Protein AF-A0A7H1DYL1-F1 (afdb_monomer)

Foldseek 3Di:
DVVVVVVVVVVVVVVVVPPDDDDDDPVPDDPVCVVVVVVVPPPPPDVPDQAEEEAEEEEEQAEEEEEDEQRYAYEYEYEEYNYEYHYEHAPYQHEHQYEYEYEYEHYEYEEEHAPRPVVHYHYHYYYYHYYYHYHHD

pLDDT: mean 83.56, std 12.27, range [50.38, 98.06]

Organism: NCBI:txid2754694

Mean predicted aligned error: 13.19 Å

Radius of gyration: 23.63 Å; Cα contacts (8 Å, |Δi|>4): 238; chains: 1; bounding box: 41×53×66 Å

Secondary structure (DSSP, 8-state):
-HHHHHHHHHHHHHHHHT-------GGG--TTTHHHHHHHHS----TT--EEEEEEEESSS-EEEEE--TTEEEEEEEESSS-EEEEEETT-SSPP--EEEEESSS-EEEEEE-GGGGGT-EEEEESSS-EEEEEE-

Solvent-accessible surface area (backbone atoms only — not comparable to full-atom values): 7729 Å² total; per-residue (Å²): 112,74,67,61,54,52,53,52,53,51,51,54,53,55,56,6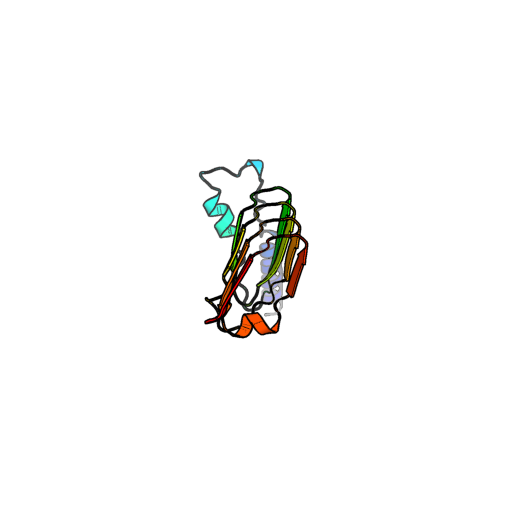0,73,66,60,76,79,86,79,84,58,72,91,77,60,44,90,91,45,42,67,63,51,52,63,70,67,50,70,77,84,60,93,79,67,74,42,81,47,79,48,80,49,80,48,62,61,44,77,47,78,46,81,52,54,49,51,36,44,36,40,38,38,42,38,34,34,49,24,40,38,41,40,37,32,60,89,29,93,50,49,34,47,41,36,43,35,40,35,40,34,50,26,39,40,40,37,37,22,19,65,46,29,76,78,54,54,44,79,46,80,47,66,51,73,67,44,79,46,80,47,67,92

Structure (mmCIF, N/CA/C/O backbone):
data_AF-A0A7H1DYL1-F1
#
_entry.id   AF-A0A7H1DYL1-F1
#
loop_
_atom_site.group_PDB
_atom_site.id
_atom_site.type_symbol
_atom_site.label_atom_id
_atom_site.label_alt_id
_atom_site.label_comp_id
_atom_site.label_asym_id
_atom_site.label_entity_id
_atom_site.label_seq_id
_atom_site.pdbx_PDB_ins_code
_atom_site.Cartn_x
_atom_site.Cartn_y
_atom_site.Cartn_z
_atom_site.occupancy
_atom_site.B_iso_or_equiv
_atom_site.auth_seq_id
_atom_site.auth_comp_id
_atom_site.auth_asym_id
_atom_site.auth_atom_id
_atom_site.pdbx_PDB_model_num
ATOM 1 N N . MET A 1 1 ? -23.680 34.774 49.160 1.00 61.50 1 MET A N 1
ATOM 2 C CA . MET A 1 1 ? -23.560 33.670 48.173 1.00 61.50 1 MET A CA 1
ATOM 3 C C . MET A 1 1 ? -23.196 34.156 46.769 1.00 61.50 1 MET A C 1
ATOM 5 O O . MET A 1 1 ? -22.167 33.729 46.274 1.00 61.50 1 MET A O 1
ATOM 9 N N . LYS A 1 2 ? -23.934 35.094 46.149 1.00 66.12 2 LYS A N 1
ATOM 10 C CA . LYS A 1 2 ? -23.673 35.558 44.763 1.00 66.12 2 LYS A CA 1
ATOM 11 C C . LYS A 1 2 ? -22.268 36.148 44.515 1.00 66.12 2 LYS A C 1
ATOM 13 O O . LYS A 1 2 ? -21.715 35.973 43.434 1.00 66.12 2 LYS A O 1
ATOM 18 N N . THR A 1 3 ? -21.679 36.820 45.505 1.00 72.12 3 THR A N 1
ATOM 19 C CA . THR A 1 3 ? -20.340 37.433 45.395 1.00 72.12 3 THR A CA 1
ATOM 20 C C . THR A 1 3 ? -19.219 36.393 45.346 1.00 72.12 3 THR A C 1
ATOM 22 O O . THR A 1 3 ? -18.299 36.524 44.550 1.00 72.12 3 THR A O 1
ATOM 25 N N . ILE A 1 4 ? -19.333 35.322 46.136 1.00 76.62 4 ILE A N 1
ATOM 26 C CA . ILE A 1 4 ? -18.345 34.232 46.186 1.00 76.62 4 ILE A CA 1
ATOM 27 C C . ILE A 1 4 ? -18.340 33.464 44.860 1.00 76.62 4 ILE A C 1
ATOM 29 O O . ILE A 1 4 ? -17.276 33.172 44.322 1.00 76.62 4 ILE A O 1
ATOM 33 N N . THR A 1 5 ? -19.520 33.220 44.280 1.00 76.62 5 THR A N 1
ATOM 34 C CA . THR A 1 5 ? -19.639 32.581 42.963 1.00 76.62 5 THR A CA 1
ATOM 35 C C . THR A 1 5 ? -18.960 33.411 41.873 1.00 76.62 5 THR A C 1
ATOM 37 O O . THR A 1 5 ? -18.198 32.862 41.090 1.00 76.62 5 THR A O 1
ATOM 40 N N . ARG A 1 6 ? -19.146 34.740 41.861 1.00 78.75 6 ARG A N 1
ATOM 41 C CA . ARG A 1 6 ? -18.489 35.628 40.883 1.00 78.75 6 ARG A CA 1
ATOM 42 C C . ARG A 1 6 ? -16.964 35.617 41.003 1.00 78.75 6 ARG A C 1
ATOM 44 O O . ARG A 1 6 ? -16.286 35.561 39.984 1.00 78.75 6 ARG A O 1
ATOM 51 N N . ILE A 1 7 ? -16.436 35.635 42.227 1.00 83.62 7 ILE A N 1
ATOM 52 C CA . ILE A 1 7 ? -14.987 35.569 42.475 1.00 83.62 7 ILE A CA 1
ATOM 53 C C . ILE A 1 7 ? -14.422 34.230 41.983 1.00 83.62 7 ILE A C 1
ATOM 55 O O . ILE A 1 7 ? -13.406 34.210 41.296 1.00 83.62 7 ILE A O 1
ATOM 59 N N . SER A 1 8 ? -15.115 33.123 42.266 1.00 80.56 8 SER A N 1
ATOM 60 C CA . SER A 1 8 ? -14.713 31.790 41.806 1.00 80.56 8 SER A CA 1
ATOM 61 C C . SER A 1 8 ? -14.721 31.673 40.277 1.00 80.56 8 SER A C 1
ATOM 63 O O . SER A 1 8 ? -13.774 31.136 39.708 1.00 80.56 8 SER A O 1
ATOM 65 N N . THR A 1 9 ? -15.726 32.232 39.595 1.00 83.06 9 THR A N 1
ATOM 66 C CA . THR A 1 9 ? -15.788 32.222 38.124 1.00 83.06 9 THR A CA 1
ATOM 67 C C . THR A 1 9 ? -14.671 33.049 37.489 1.00 83.06 9 THR A C 1
ATOM 69 O O . THR A 1 9 ? -14.061 32.603 36.521 1.00 83.06 9 THR A O 1
ATOM 72 N N . ILE A 1 10 ? -14.364 34.229 38.038 1.00 86.31 10 ILE A N 1
ATOM 73 C CA . ILE A 1 10 ? -13.266 35.073 37.542 1.00 86.31 10 ILE A CA 1
ATOM 74 C C . ILE A 1 10 ? -11.922 34.370 37.745 1.00 86.31 10 ILE A C 1
ATOM 76 O O . ILE A 1 10 ? -11.097 34.357 36.838 1.00 86.31 10 ILE A O 1
ATOM 80 N N . PHE A 1 11 ? -11.720 33.735 38.900 1.00 86.56 11 PHE A N 1
ATOM 81 C CA . PHE A 1 11 ? -10.507 32.969 39.169 1.00 86.56 11 PHE A CA 1
ATOM 82 C C . PHE A 1 11 ? -10.329 31.815 38.173 1.00 86.56 11 PHE A C 1
ATOM 84 O O . PHE A 1 11 ? -9.247 31.649 37.617 1.00 86.56 11 PHE A O 1
ATOM 91 N N . LEU A 1 12 ? -11.400 31.070 37.880 1.00 85.75 12 LEU A N 1
ATOM 92 C CA . LEU A 1 12 ? -11.366 29.981 36.902 1.00 85.75 12 LEU A CA 1
ATOM 93 C C . LEU A 1 12 ? -11.002 30.481 35.493 1.00 85.75 12 LEU A C 1
ATOM 95 O O . LEU A 1 12 ? -10.213 29.848 34.795 1.00 85.75 12 LEU A O 1
ATOM 99 N N . LEU A 1 13 ? -11.545 31.637 35.096 1.00 82.88 13 LEU A N 1
ATOM 100 C CA . LEU A 1 13 ? -11.244 32.272 33.813 1.00 82.88 13 LEU A CA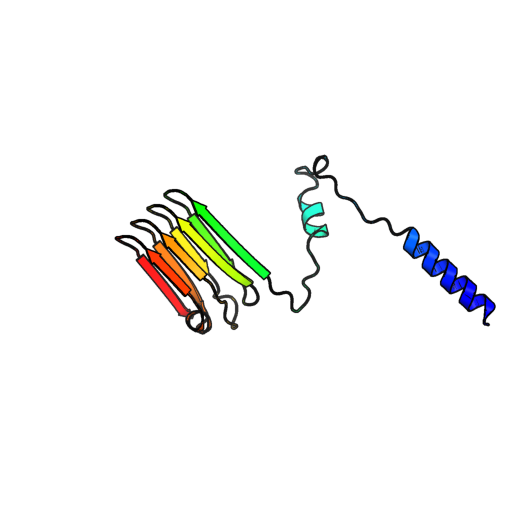 1
ATOM 101 C C . LEU A 1 13 ? -9.764 32.672 33.725 1.00 82.88 13 LEU A C 1
ATOM 103 O O . LEU A 1 13 ? -9.116 32.416 32.718 1.00 82.88 13 LEU A O 1
ATOM 107 N N . VAL A 1 14 ? -9.216 33.258 34.792 1.00 84.31 14 VAL A N 1
ATOM 108 C CA . VAL A 1 14 ? -7.809 33.680 34.851 1.00 84.31 14 VAL A CA 1
ATOM 109 C C . VAL A 1 14 ? -6.867 32.477 34.762 1.00 84.31 14 VAL A C 1
ATOM 111 O O . VAL A 1 14 ? -5.904 32.522 34.004 1.00 84.31 14 VAL A O 1
ATOM 114 N N . VAL A 1 15 ? -7.162 31.376 35.460 1.00 82.19 15 VAL A N 1
ATOM 115 C CA . VAL A 1 15 ? -6.359 30.142 35.373 1.00 82.19 15 VAL A CA 1
ATOM 116 C C . VAL A 1 15 ? -6.366 29.569 33.952 1.00 82.19 15 VAL A C 1
ATOM 118 O O . VAL A 1 15 ? -5.326 29.118 33.477 1.00 82.19 15 VAL A O 1
ATOM 121 N N . ALA A 1 16 ? -7.494 29.648 33.239 1.00 76.19 16 ALA A N 1
ATOM 122 C CA . ALA A 1 16 ? -7.577 29.210 31.846 1.00 76.19 16 ALA A CA 1
ATOM 123 C C . ALA A 1 16 ? -6.717 30.065 30.891 1.00 76.19 16 ALA A C 1
ATOM 125 O O . ALA A 1 16 ? -6.176 29.529 29.929 1.00 76.19 16 ALA A O 1
ATOM 126 N N . PHE A 1 17 ? -6.527 31.362 31.171 1.00 72.25 17 PHE A N 1
ATOM 127 C CA . PHE A 1 17 ? -5.638 32.235 30.387 1.00 72.25 17 PHE A CA 1
ATOM 128 C C . PHE A 1 17 ? -4.145 31.926 30.575 1.00 72.25 17 PHE A C 1
ATOM 130 O O . PHE A 1 17 ? -3.349 32.235 29.693 1.00 72.25 17 PHE A O 1
ATOM 137 N N . PHE A 1 18 ? -3.762 31.308 31.695 1.00 72.44 18 PHE A N 1
ATOM 138 C CA . PHE A 1 18 ? -2.380 30.894 31.967 1.00 72.44 18 PHE A CA 1
ATOM 139 C C . PHE A 1 18 ? -2.083 29.446 31.554 1.00 72.44 18 PHE A C 1
ATOM 141 O O . PHE A 1 18 ? -0.998 28.934 31.837 1.00 72.44 18 PHE A O 1
ATOM 148 N N . ALA A 1 19 ? -3.016 28.773 30.877 1.00 68.06 19 ALA A N 1
ATOM 149 C CA . ALA A 1 19 ? -2.752 27.475 30.277 1.00 68.06 19 ALA A CA 1
ATOM 150 C C . ALA A 1 19 ? -1.836 27.652 29.053 1.00 68.06 19 ALA A C 1
ATOM 152 O O . ALA A 1 19 ? -2.285 27.981 27.956 1.00 68.06 19 ALA A O 1
ATOM 153 N N . SER A 1 20 ? -0.533 27.450 29.240 1.00 59.88 20 SER A N 1
ATOM 154 C CA . SER A 1 20 ? 0.434 27.461 28.142 1.00 59.88 20 SER A CA 1
ATOM 155 C C . SER A 1 20 ? 0.224 26.246 27.237 1.00 59.88 20 SER A C 1
ATOM 157 O O . SER A 1 20 ? 0.418 25.107 27.665 1.00 59.88 20 SER A O 1
ATOM 159 N N . ALA A 1 21 ? -0.119 26.473 25.968 1.00 62.19 21 ALA A N 1
ATOM 160 C CA . ALA A 1 21 ? 0.030 25.453 24.937 1.00 62.19 21 ALA A CA 1
ATOM 161 C C . ALA A 1 21 ? 1.532 25.197 24.724 1.00 62.19 21 ALA A C 1
ATOM 163 O O . ALA A 1 21 ? 2.290 26.130 24.457 1.00 62.19 21 ALA A O 1
ATOM 164 N N . GLN A 1 22 ? 1.985 23.953 24.884 1.00 65.12 22 GLN A N 1
ATOM 165 C CA . GLN A 1 22 ? 3.386 23.606 24.643 1.00 65.12 22 GLN A CA 1
ATOM 166 C C . GLN A 1 22 ? 3.660 23.651 23.136 1.00 65.12 22 GLN A C 1
ATOM 168 O O . GLN A 1 22 ? 3.209 22.790 22.386 1.00 65.12 22 GLN A O 1
ATOM 173 N N . GLN A 1 23 ? 4.386 24.674 22.686 1.00 69.50 23 GLN A N 1
ATOM 174 C CA . GLN A 1 23 ? 4.835 24.782 21.303 1.00 69.50 23 GLN A CA 1
ATOM 175 C C . GLN A 1 23 ? 6.138 23.992 21.142 1.00 69.50 23 GLN A C 1
ATOM 177 O O . GLN A 1 23 ? 7.174 24.366 21.694 1.00 69.50 23 GLN A O 1
ATOM 182 N N . ILE A 1 24 ? 6.077 22.878 20.412 1.00 76.31 24 ILE A N 1
ATOM 183 C CA . ILE A 1 24 ? 7.253 22.060 20.105 1.00 76.31 24 ILE A CA 1
ATOM 184 C C . ILE A 1 24 ? 7.909 22.625 18.848 1.00 76.31 24 ILE A C 1
ATOM 186 O O . ILE A 1 24 ? 7.343 22.588 17.758 1.00 76.31 24 ILE A O 1
ATOM 190 N N . TYR A 1 25 ? 9.111 23.155 19.024 1.00 82.12 25 TYR A N 1
ATOM 191 C CA . TYR A 1 25 ? 9.946 23.667 17.947 1.00 82.12 25 TYR A CA 1
ATOM 192 C C . TYR A 1 25 ? 10.749 22.522 17.324 1.00 82.12 25 TYR A C 1
ATOM 194 O O . TYR A 1 25 ? 11.427 21.781 18.041 1.00 82.12 25 TYR A O 1
ATOM 202 N N . PHE A 1 26 ? 10.660 22.361 16.003 1.00 81.00 26 PHE A N 1
ATOM 203 C CA . PHE A 1 26 ? 11.258 21.227 15.290 1.00 81.00 26 PHE A CA 1
ATOM 204 C C . PHE A 1 26 ? 12.787 21.201 15.419 1.00 81.00 26 PHE A C 1
ATOM 206 O O . PHE A 1 26 ? 13.382 20.136 15.543 1.00 81.00 26 PHE A O 1
ATOM 213 N N . GLU A 1 27 ? 13.418 22.372 15.487 1.00 88.69 27 GLU A N 1
ATOM 214 C CA . GLU A 1 27 ? 14.856 22.542 15.706 1.00 88.69 27 GLU A CA 1
ATOM 215 C C . GLU A 1 27 ? 15.360 21.951 17.032 1.00 88.69 27 GLU A C 1
ATOM 217 O O . GLU A 1 27 ? 16.548 21.668 17.167 1.00 88.69 27 GLU A O 1
ATOM 222 N N . ASN A 1 28 ? 14.467 21.723 17.999 1.00 87.44 28 ASN A N 1
ATOM 223 C CA . ASN A 1 28 ? 14.803 21.136 19.294 1.00 87.44 28 ASN A CA 1
ATOM 224 C C . ASN A 1 28 ? 14.560 19.620 19.346 1.00 87.44 28 ASN A C 1
ATOM 226 O O . ASN A 1 28 ? 14.798 19.000 20.387 1.00 87.44 28 ASN A O 1
ATOM 230 N N . VAL A 1 29 ? 14.100 19.006 18.252 1.00 88.50 29 VAL A N 1
ATOM 231 C CA . VAL A 1 29 ? 13.887 17.558 18.154 1.00 88.50 29 VAL A CA 1
ATOM 232 C C . VAL A 1 29 ? 15.214 16.864 17.854 1.00 88.50 29 VAL A C 1
ATOM 234 O O . VAL A 1 29 ? 15.892 17.165 16.876 1.00 88.50 29 VAL A O 1
ATOM 237 N N . ASN A 1 30 ? 15.590 15.901 18.690 1.00 91.69 30 ASN A N 1
ATOM 238 C CA . ASN A 1 30 ? 16.768 15.061 18.499 1.00 91.69 30 ASN A CA 1
ATOM 239 C C . ASN A 1 30 ? 16.516 13.634 19.010 1.00 91.69 30 ASN A C 1
ATOM 241 O O . ASN A 1 30 ? 15.475 13.329 19.591 1.00 91.69 30 ASN A O 1
ATOM 245 N N . SER A 1 31 ? 17.484 12.740 18.813 1.00 87.81 31 SER A N 1
ATOM 246 C CA . SER A 1 31 ? 17.354 11.324 19.178 1.00 87.81 31 SER A CA 1
ATOM 247 C C . SER A 1 31 ? 17.053 11.077 20.662 1.00 87.81 31 SER A C 1
ATOM 249 O O . SER A 1 31 ? 16.439 10.063 20.981 1.00 87.81 31 SER A O 1
ATOM 251 N N . ASN A 1 32 ? 17.421 11.993 21.564 1.00 93.50 32 ASN A N 1
ATOM 252 C CA . ASN A 1 32 ? 17.182 11.839 23.001 1.00 93.50 32 ASN A CA 1
ATOM 253 C C . ASN A 1 32 ? 15.740 12.176 23.411 1.00 93.50 32 ASN A C 1
ATOM 255 O O . ASN A 1 32 ? 15.295 11.725 24.464 1.00 93.50 32 ASN A O 1
ATOM 259 N N . ASN A 1 33 ? 15.010 12.973 22.621 1.00 90.12 33 ASN A N 1
ATOM 260 C CA . ASN A 1 33 ? 13.660 13.436 22.969 1.00 90.12 33 ASN A CA 1
ATOM 261 C C . ASN A 1 33 ? 12.580 13.073 21.938 1.00 90.12 33 ASN A C 1
ATOM 263 O O . ASN A 1 33 ? 11.396 13.192 22.251 1.00 90.12 33 ASN A O 1
ATOM 267 N N . ALA A 1 34 ? 12.960 12.569 20.761 1.00 86.00 34 ALA A N 1
ATOM 268 C CA . ALA A 1 34 ? 12.033 12.233 19.684 1.00 86.00 34 ALA A CA 1
ATOM 269 C C . ALA A 1 34 ? 10.913 11.288 20.141 1.00 86.00 34 ALA A C 1
ATOM 271 O O . ALA A 1 34 ? 9.744 11.543 19.864 1.00 86.00 34 ALA A O 1
ATOM 272 N N . LEU A 1 35 ? 11.244 10.237 20.901 1.00 86.44 35 LEU A N 1
ATOM 273 C CA . LEU A 1 35 ? 10.244 9.282 21.386 1.00 86.44 35 LEU A CA 1
ATOM 274 C C . LEU A 1 35 ? 9.241 9.932 22.350 1.00 86.44 35 LEU A C 1
ATOM 276 O O . LEU A 1 35 ? 8.044 9.693 22.233 1.00 86.44 35 LEU A O 1
ATOM 280 N N . ALA A 1 36 ? 9.715 10.775 23.269 1.00 85.88 36 ALA A N 1
ATOM 281 C CA . ALA A 1 36 ? 8.859 11.471 24.228 1.00 85.88 36 ALA A CA 1
ATOM 282 C C . ALA A 1 36 ? 7.940 12.499 23.546 1.00 85.88 36 ALA A C 1
ATOM 284 O O . ALA A 1 36 ? 6.793 12.675 23.943 1.00 85.88 36 ALA A O 1
ATOM 285 N N . ILE A 1 37 ? 8.428 13.158 22.495 1.00 84.19 37 ILE A N 1
ATOM 286 C CA . ILE A 1 37 ? 7.626 14.079 21.685 1.00 84.19 37 ILE A CA 1
ATOM 287 C C . ILE A 1 37 ? 6.545 13.308 20.921 1.00 84.19 37 ILE A C 1
ATOM 289 O O . ILE A 1 37 ? 5.384 13.707 20.930 1.00 84.19 37 ILE A O 1
ATOM 293 N N . ILE A 1 38 ? 6.888 12.166 20.318 1.00 80.88 38 ILE A N 1
ATOM 294 C CA . ILE A 1 38 ? 5.924 11.316 19.603 1.00 80.88 38 ILE A CA 1
ATOM 295 C C . ILE A 1 38 ? 4.821 10.823 20.544 1.00 80.88 38 ILE A C 1
ATOM 297 O O . ILE A 1 38 ? 3.653 10.849 20.167 1.00 80.88 38 ILE A O 1
ATOM 301 N N . THR A 1 39 ? 5.152 10.411 21.770 1.00 79.44 39 THR A N 1
ATOM 302 C CA . THR A 1 39 ? 4.143 9.942 22.734 1.00 79.44 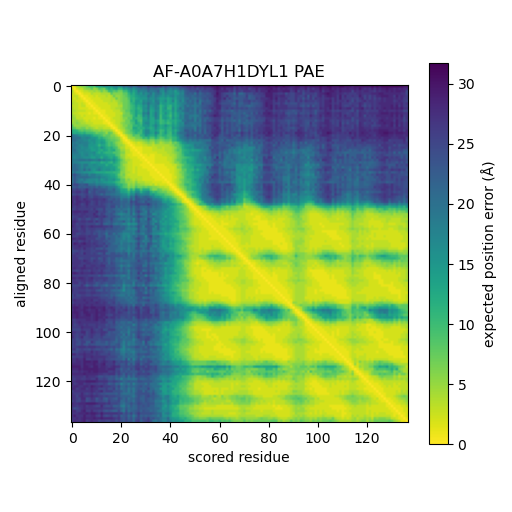39 THR A CA 1
ATOM 303 C C . THR A 1 39 ? 3.242 11.063 23.251 1.00 79.44 39 THR A C 1
ATOM 305 O O . THR A 1 39 ? 2.076 10.808 23.530 1.00 79.44 39 THR A O 1
ATOM 308 N N . GLN A 1 40 ? 3.733 12.303 23.343 1.00 75.75 40 GLN A N 1
ATOM 309 C CA . GLN A 1 40 ? 2.916 13.476 23.691 1.00 75.75 40 GLN A CA 1
ATOM 310 C C . GLN A 1 40 ? 2.006 13.931 22.546 1.00 75.75 40 GLN A C 1
ATOM 312 O O . GLN A 1 40 ? 0.918 14.449 22.789 1.00 75.75 40 GLN A O 1
ATOM 317 N N . LEU A 1 41 ? 2.450 13.741 21.302 1.00 69.62 41 LEU A N 1
ATOM 318 C CA . LEU A 1 41 ? 1.677 14.051 20.102 1.00 69.62 41 LEU A CA 1
ATOM 319 C C . LEU A 1 41 ? 0.682 12.953 19.734 1.00 69.62 41 LEU A C 1
ATOM 321 O O . LEU A 1 41 ? -0.163 13.192 18.874 1.00 69.62 41 LEU A O 1
ATOM 325 N N . GLN A 1 42 ? 0.766 11.764 20.343 1.00 60.78 42 GLN A N 1
ATOM 326 C CA . GLN A 1 42 ? -0.219 10.719 20.109 1.00 60.78 42 GLN A CA 1
ATOM 327 C C . GLN A 1 42 ? -1.580 11.206 20.615 1.00 60.78 42 GLN A C 1
ATOM 329 O O . GLN A 1 42 ? -1.761 11.355 21.827 1.00 60.78 42 GLN A O 1
ATOM 334 N N . PRO A 1 43 ? -2.557 11.451 19.721 1.00 56.88 43 PRO A N 1
ATOM 335 C CA . PRO A 1 43 ? -3.905 11.713 20.178 1.00 56.88 43 PRO A CA 1
ATOM 336 C C . PRO A 1 43 ? -4.360 10.494 20.976 1.00 56.88 43 PRO A C 1
ATOM 338 O O . PRO A 1 43 ? -4.186 9.353 20.536 1.00 56.88 43 PRO A O 1
ATOM 341 N N . THR A 1 44 ? -4.957 10.724 22.145 1.00 59.97 44 THR A N 1
ATOM 342 C CA . THR A 1 44 ? -5.712 9.682 22.840 1.00 59.97 44 THR A CA 1
ATOM 343 C C . THR A 1 44 ? -6.661 9.075 21.807 1.00 59.97 44 THR A C 1
ATOM 345 O O . THR A 1 44 ? -7.390 9.855 21.185 1.00 59.97 44 THR A O 1
ATOM 348 N N . PRO A 1 45 ? -6.646 7.750 21.554 1.00 54.28 45 PRO A N 1
ATOM 349 C CA . PRO A 1 45 ? -7.483 7.167 20.516 1.00 54.28 45 PRO A CA 1
ATOM 350 C C . PRO A 1 45 ? -8.941 7.484 20.844 1.00 54.28 45 PRO A C 1
ATOM 352 O O . PRO A 1 45 ? -9.526 6.879 21.741 1.00 54.28 45 PRO A O 1
ATOM 355 N N . GLN A 1 46 ? -9.524 8.479 20.176 1.00 54.69 46 GLN A N 1
ATOM 356 C CA . GLN A 1 46 ? -10.939 8.754 20.336 1.00 54.69 46 GLN A CA 1
ATOM 357 C C . GLN A 1 46 ? -11.685 7.586 19.696 1.00 54.69 46 GLN A C 1
ATOM 359 O O . GLN A 1 46 ? -11.459 7.223 18.537 1.00 54.69 46 GLN A O 1
ATOM 364 N N . GLU A 1 47 ? -12.560 6.945 20.466 1.00 50.38 47 GLU A N 1
ATOM 365 C CA . GLU A 1 47 ? -13.461 5.952 19.906 1.00 50.38 47 GLU A CA 1
ATOM 366 C C . GLU A 1 47 ? -14.313 6.610 18.814 1.00 50.38 47 GLU A C 1
ATOM 368 O O . GLU A 1 47 ? -15.217 7.385 19.098 1.00 50.38 47 GLU A O 1
ATOM 373 N N . GLY A 1 48 ? -14.001 6.309 17.551 1.00 55.72 48 GLY A N 1
ATOM 374 C CA . GLY A 1 48 ? -14.797 6.760 16.405 1.00 55.72 48 GLY A CA 1
ATOM 375 C C . GLY A 1 48 ? -14.030 7.543 15.345 1.00 55.72 48 GLY A C 1
ATOM 376 O O . GLY A 1 48 ? -14.600 7.806 14.292 1.00 55.72 48 GLY A O 1
ATOM 377 N N . THR A 1 49 ? -12.752 7.867 15.556 1.00 63.41 49 THR A N 1
ATOM 378 C CA . THR A 1 49 ? -11.956 8.536 14.521 1.00 63.41 49 THR A CA 1
ATOM 379 C C . THR A 1 49 ? -11.707 7.581 13.354 1.00 63.41 49 THR A C 1
ATOM 381 O O . THR A 1 49 ? -11.072 6.536 13.520 1.00 63.41 49 THR A O 1
ATOM 384 N N . HIS A 1 50 ? -12.240 7.926 12.182 1.00 70.00 50 HIS A N 1
ATOM 385 C CA . HIS A 1 50 ? -11.823 7.332 10.916 1.00 70.00 50 HIS A CA 1
ATOM 386 C C . HIS A 1 50 ? -10.461 7.920 10.546 1.00 70.00 50 HIS A C 1
ATOM 388 O O . HIS A 1 50 ? -10.219 9.111 10.741 1.00 70.00 50 HIS A O 1
ATOM 394 N N . SER A 1 51 ? -9.568 7.0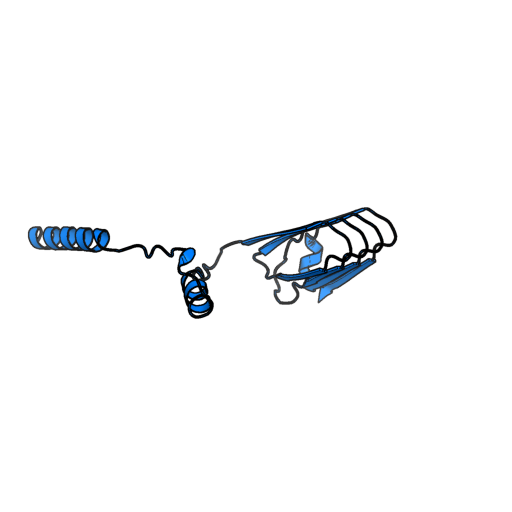77 10.047 1.00 73.62 51 SER A N 1
ATOM 395 C CA . SER A 1 51 ? -8.260 7.487 9.539 1.00 73.62 51 SER A CA 1
ATOM 396 C C . SER A 1 51 ? -8.225 7.274 8.035 1.00 73.62 51 SER A C 1
ATOM 398 O O . SER A 1 51 ? -8.740 6.277 7.539 1.00 73.62 51 SER A O 1
ATOM 400 N N . GLU A 1 52 ? -7.619 8.210 7.320 1.00 81.56 52 GLU A N 1
ATOM 401 C CA . GLU A 1 52 ? -7.321 8.060 5.901 1.00 81.56 52 GLU A CA 1
ATOM 402 C C . GLU A 1 52 ? -5.808 7.942 5.755 1.00 81.56 52 GLU A C 1
ATOM 404 O O . GLU A 1 52 ? -5.049 8.709 6.354 1.00 81.56 52 GLU A O 1
ATOM 409 N N . SER A 1 53 ? -5.360 6.951 4.995 1.00 85.25 53 SER A N 1
ATOM 410 C CA . SER A 1 53 ? -3.949 6.757 4.696 1.00 85.25 53 SER A CA 1
ATOM 411 C C . SER A 1 53 ? -3.775 6.604 3.196 1.00 85.25 53 SER A C 1
ATOM 413 O O . SER A 1 53 ? -4.475 5.819 2.553 1.00 85.25 53 SER A O 1
ATOM 415 N N . ILE A 1 54 ? -2.838 7.372 2.640 1.00 90.19 54 ILE A N 1
ATOM 416 C CA . ILE A 1 54 ? -2.538 7.323 1.217 1.00 90.19 54 ILE A CA 1
ATOM 417 C C . ILE A 1 54 ? -1.051 7.056 1.008 1.00 90.19 54 ILE A C 1
ATOM 419 O O . ILE A 1 54 ? -0.198 7.793 1.503 1.00 90.19 54 ILE A O 1
ATOM 423 N N . ASN A 1 55 ? -0.743 5.992 0.273 1.00 92.19 55 ASN A N 1
ATOM 424 C CA . ASN A 1 55 ? 0.612 5.590 -0.081 1.00 92.19 55 ASN A CA 1
ATOM 425 C C . ASN A 1 55 ? 0.833 5.830 -1.581 1.00 92.19 55 ASN A C 1
ATOM 427 O O . ASN A 1 55 ? 0.119 5.268 -2.402 1.00 92.19 55 ASN A O 1
ATOM 431 N N . TYR A 1 56 ? 1.808 6.665 -1.941 1.00 96.06 56 TYR A N 1
ATOM 432 C CA . TYR A 1 56 ? 2.182 6.927 -3.334 1.00 96.06 56 TYR A CA 1
ATOM 433 C C . TYR A 1 56 ? 3.656 6.596 -3.536 1.00 96.06 56 TYR A C 1
ATOM 435 O O . TYR A 1 56 ? 4.510 7.163 -2.853 1.00 96.06 56 TYR A O 1
ATOM 443 N N . GLN A 1 57 ? 3.963 5.717 -4.486 1.00 95.44 57 GLN A N 1
ATOM 444 C CA . GLN A 1 57 ? 5.335 5.353 -4.836 1.0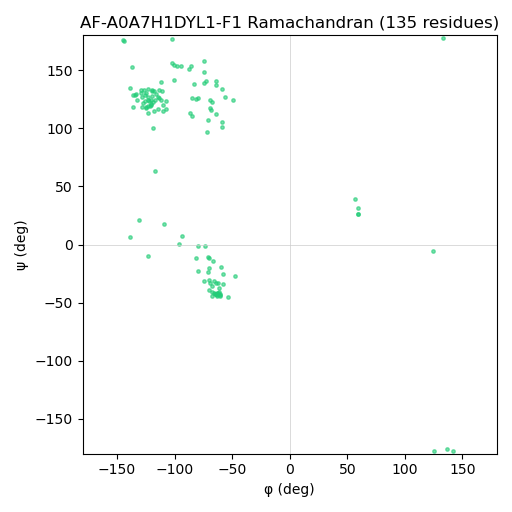0 95.44 57 GLN A CA 1
ATOM 445 C C . GLN A 1 57 ? 5.519 5.364 -6.360 1.00 95.44 57 GLN A C 1
ATOM 447 O O . GLN A 1 57 ? 4.734 4.771 -7.101 1.00 95.44 57 GLN A O 1
ATOM 452 N N . TYR A 1 58 ? 6.568 6.050 -6.818 1.00 97.12 58 TYR A N 1
ATOM 453 C CA . TYR A 1 58 ? 6.955 6.158 -8.225 1.00 97.12 58 TYR A CA 1
ATOM 454 C C . TYR A 1 58 ? 8.363 5.596 -8.395 1.00 97.12 58 TYR A C 1
ATOM 456 O O . TYR A 1 58 ? 9.282 6.017 -7.696 1.00 97.12 58 TYR A O 1
ATOM 464 N N . GLY A 1 59 ? 8.535 4.678 -9.339 1.00 95.75 59 GLY A N 1
ATOM 465 C CA . GLY A 1 59 ? 9.805 4.014 -9.607 1.00 95.75 59 GLY A CA 1
ATOM 466 C C . GLY A 1 59 ? 9.642 2.507 -9.743 1.00 95.75 59 GLY A C 1
ATOM 467 O O . GLY A 1 59 ? 8.549 1.970 -9.586 1.00 95.75 59 GLY A O 1
ATOM 468 N N . ASN A 1 60 ? 10.745 1.833 -10.041 1.00 97.31 60 ASN A N 1
ATOM 469 C CA . ASN A 1 60 ? 10.773 0.379 -10.149 1.00 97.31 60 ASN A CA 1
ATOM 470 C C . ASN A 1 60 ? 11.212 -0.229 -8.816 1.00 97.31 60 ASN A C 1
ATOM 472 O O . ASN A 1 60 ? 11.985 0.396 -8.089 1.00 97.31 60 ASN A O 1
ATOM 476 N N . HIS A 1 61 ? 10.803 -1.465 -8.541 1.00 97.56 61 HIS A N 1
ATOM 477 C CA . HIS A 1 61 ? 11.135 -2.180 -7.300 1.00 97.56 61 HIS A CA 1
ATOM 478 C C . HIS A 1 61 ? 10.662 -1.463 -6.024 1.00 97.56 61 HIS A C 1
ATOM 480 O O . HIS A 1 61 ? 11.288 -1.574 -4.967 1.00 97.56 61 HIS A O 1
ATOM 486 N N . ASN A 1 62 ? 9.552 -0.727 -6.096 1.00 95.50 62 ASN A N 1
ATOM 487 C CA . ASN A 1 62 ? 8.906 -0.200 -4.903 1.00 95.50 62 ASN A CA 1
ATOM 488 C C . ASN A 1 62 ? 8.404 -1.355 -4.045 1.00 95.50 62 ASN A C 1
ATOM 490 O O . ASN A 1 62 ? 7.792 -2.300 -4.540 1.00 95.50 62 ASN A O 1
ATOM 494 N N . PHE A 1 63 ? 8.614 -1.234 -2.743 1.00 96.62 63 PHE A N 1
ATOM 495 C CA . PHE A 1 63 ? 8.090 -2.157 -1.755 1.00 96.62 63 PHE A CA 1
ATOM 496 C C . PHE A 1 63 ? 7.189 -1.385 -0.794 1.00 96.62 63 PHE A C 1
ATOM 498 O O . PHE A 1 63 ? 7.568 -0.317 -0.301 1.00 96.62 63 PHE A O 1
ATOM 505 N N . SER A 1 64 ? 6.000 -1.922 -0.540 1.00 94.62 64 SER A N 1
ATOM 506 C CA . SER A 1 64 ? 5.078 -1.400 0.463 1.00 94.62 64 SER A CA 1
ATOM 507 C C . SER A 1 64 ? 4.491 -2.553 1.254 1.00 94.62 64 SER A C 1
ATOM 509 O O . SER A 1 64 ? 3.974 -3.512 0.681 1.00 94.62 64 SER A O 1
ATOM 511 N N . GLU A 1 65 ? 4.569 -2.450 2.574 1.00 94.38 65 GLU A N 1
ATOM 512 C CA . GLU A 1 65 ? 3.909 -3.366 3.489 1.00 94.38 65 GLU A CA 1
ATOM 513 C C . GLU A 1 65 ? 2.974 -2.565 4.391 1.00 94.38 65 GLU A C 1
ATOM 515 O O . GLU A 1 65 ? 3.402 -1.648 5.095 1.00 94.38 65 GLU A O 1
ATOM 520 N 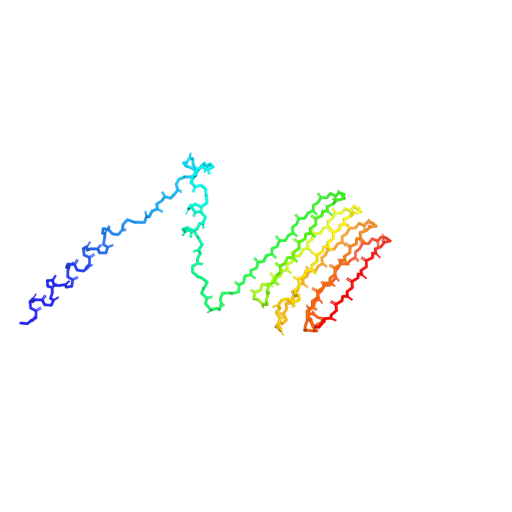N . ILE A 1 66 ? 1.682 -2.880 4.331 1.00 89.88 66 ILE A N 1
ATOM 521 C CA . ILE A 1 66 ? 0.638 -2.082 4.965 1.00 89.88 66 ILE A CA 1
ATOM 522 C C . ILE A 1 66 ? -0.189 -2.959 5.894 1.00 89.88 66 ILE A C 1
ATOM 524 O O . ILE A 1 66 ? -0.883 -3.874 5.458 1.00 89.88 66 ILE A O 1
ATOM 528 N N . TYR A 1 67 ? -0.156 -2.619 7.180 1.00 87.12 67 TYR A N 1
ATOM 529 C CA . TYR A 1 67 ? -0.984 -3.218 8.219 1.00 87.12 67 TYR A CA 1
ATOM 530 C C . TYR A 1 67 ? -2.051 -2.222 8.635 1.00 87.12 67 TYR A C 1
ATOM 532 O O . TYR A 1 67 ? -1.738 -1.105 9.049 1.00 87.12 67 TYR A O 1
ATOM 540 N N . THR A 1 68 ? -3.315 -2.617 8.534 1.00 80.12 68 THR A N 1
ATOM 541 C CA . THR A 1 68 ? -4.422 -1.695 8.774 1.00 80.12 68 THR A CA 1
ATOM 542 C C . THR A 1 68 ? -5.544 -2.319 9.595 1.00 80.12 68 THR A C 1
ATOM 544 O O . THR A 1 68 ? -5.752 -3.534 9.583 1.00 80.12 68 THR A O 1
ATOM 547 N N . ASN A 1 69 ? -6.280 -1.476 10.320 1.00 76.81 69 ASN A N 1
ATOM 548 C CA . ASN A 1 69 ? -7.465 -1.866 11.080 1.00 76.81 69 ASN A CA 1
ATOM 549 C C . ASN A 1 69 ? -8.753 -1.459 10.330 1.00 76.81 69 ASN A C 1
ATOM 551 O O . ASN A 1 69 ? -8.710 -0.842 9.273 1.00 76.81 69 ASN A O 1
ATOM 555 N N . SER A 1 70 ? -9.924 -1.806 10.867 1.00 73.00 70 SER A N 1
ATOM 556 C CA . SER A 1 70 ? -11.212 -1.556 10.200 1.00 73.00 70 SER A CA 1
ATOM 557 C C . SER A 1 70 ? -11.687 -0.098 10.182 1.00 73.00 70 SER A C 1
ATOM 559 O O . SER A 1 70 ? -12.806 0.159 9.755 1.00 73.00 70 SER A O 1
ATOM 561 N N . LYS A 1 71 ? -10.942 0.835 10.778 1.00 74.88 71 LYS A N 1
ATOM 562 C CA . LYS A 1 71 ? -11.270 2.272 10.842 1.00 74.88 71 LYS A CA 1
ATOM 563 C C . LYS A 1 71 ? -10.334 3.096 9.957 1.00 74.88 71 LYS A C 1
ATOM 565 O O . LYS A 1 71 ? -10.172 4.298 10.172 1.00 74.88 71 LYS A O 1
ATOM 570 N N . THR A 1 72 ? -9.661 2.441 9.022 1.00 75.69 72 THR A N 1
ATOM 571 C CA . THR A 1 72 ? -8.689 3.074 8.146 1.00 75.69 72 THR A CA 1
ATOM 572 C C . THR A 1 72 ? -9.099 2.837 6.705 1.00 75.69 72 THR A C 1
ATOM 574 O O . THR A 1 72 ? -9.065 1.704 6.217 1.00 75.69 72 THR A O 1
ATOM 577 N N . ASP A 1 73 ? -9.473 3.918 6.032 1.00 79.69 73 ASP A N 1
ATOM 578 C CA . ASP A 1 73 ? -9.596 3.924 4.583 1.00 79.69 73 ASP A CA 1
ATOM 579 C C . ASP A 1 73 ? -8.186 4.070 4.006 1.00 79.69 73 ASP A C 1
ATOM 581 O O . ASP A 1 73 ? -7.422 4.958 4.397 1.00 79.69 73 ASP A O 1
ATOM 585 N N . LEU A 1 74 ? -7.812 3.144 3.125 1.00 87.50 74 LEU A N 1
ATOM 586 C CA . LEU A 1 74 ? -6.485 3.112 2.524 1.00 87.50 74 LEU A CA 1
ATOM 587 C C . LEU A 1 74 ? -6.601 3.287 1.015 1.00 87.50 74 LEU A C 1
ATOM 589 O O . LEU A 1 74 ? -7.337 2.551 0.360 1.00 87.50 74 LEU A O 1
ATOM 593 N N . SER A 1 75 ? -5.788 4.176 0.457 1.00 91.69 75 SER A N 1
ATOM 594 C CA . SER A 1 75 ? -5.490 4.187 -0.971 1.00 91.69 75 SER A CA 1
ATOM 595 C C . SER A 1 75 ? -3.992 3.992 -1.193 1.00 91.69 75 SER A C 1
ATOM 597 O O . SER A 1 75 ? -3.166 4.611 -0.524 1.00 91.69 75 SER A O 1
ATOM 599 N N . THR A 1 76 ? -3.615 3.100 -2.102 1.00 94.50 76 THR A N 1
ATOM 600 C CA . THR A 1 76 ? -2.215 2.866 -2.463 1.00 94.50 76 THR A CA 1
ATOM 601 C C . THR A 1 76 ? -2.039 2.931 -3.968 1.00 94.50 76 THR A C 1
ATOM 603 O O . THR A 1 76 ? -2.830 2.360 -4.722 1.00 94.50 76 THR A O 1
ATOM 606 N N . ILE A 1 77 ? -1.015 3.663 -4.401 1.00 97.31 77 ILE A N 1
ATOM 607 C CA . ILE A 1 77 ? -0.662 3.864 -5.799 1.00 97.31 77 ILE A CA 1
ATOM 608 C C . ILE A 1 77 ? 0.818 3.542 -5.979 1.00 97.31 77 ILE A C 1
ATOM 610 O O . ILE A 1 77 ? 1.681 4.222 -5.422 1.00 97.31 77 ILE A O 1
ATOM 614 N N . GLN A 1 78 ? 1.108 2.536 -6.801 1.00 97.38 78 GLN A N 1
ATOM 615 C CA . GLN A 1 78 ? 2.468 2.175 -7.201 1.00 97.38 78 GLN A CA 1
ATOM 616 C C . GLN A 1 78 ? 2.612 2.262 -8.724 1.00 97.38 78 GLN A C 1
ATOM 618 O O . GLN A 1 78 ? 1.891 1.589 -9.462 1.00 97.38 78 GLN A O 1
ATOM 623 N N . ILE A 1 79 ? 3.541 3.093 -9.201 1.00 97.50 79 ILE A N 1
ATOM 624 C CA . ILE A 1 79 ? 3.809 3.290 -10.633 1.00 97.50 79 ILE A CA 1
ATOM 625 C C . ILE A 1 79 ? 5.259 2.917 -10.942 1.00 97.50 79 ILE A C 1
ATOM 627 O O . ILE A 1 79 ? 6.178 3.542 -10.420 1.00 97.50 79 ILE A O 1
ATOM 631 N N . GLY A 1 80 ? 5.441 1.940 -11.827 1.00 97.69 80 GLY A N 1
ATOM 632 C CA . GLY A 1 80 ? 6.712 1.397 -12.305 1.00 97.69 80 GLY A CA 1
ATOM 633 C C . GLY A 1 80 ? 6.682 -0.131 -12.362 1.00 97.69 80 GLY A C 1
ATOM 634 O O . GLY A 1 80 ? 5.643 -0.748 -12.119 1.00 97.69 80 GLY A O 1
ATOM 635 N N . ASP A 1 81 ?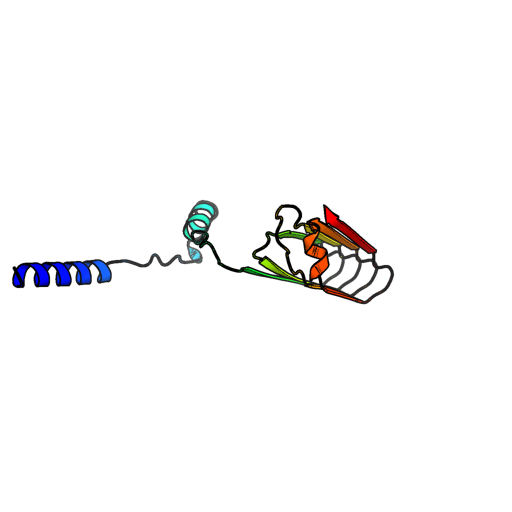 7.818 -0.728 -12.697 1.00 98.06 81 ASP A N 1
ATOM 636 C CA . ASP A 1 81 ? 7.945 -2.170 -12.904 1.00 98.06 81 ASP A CA 1
ATOM 637 C C . ASP A 1 81 ? 8.510 -2.878 -11.664 1.00 98.06 81 ASP A C 1
ATOM 639 O O . ASP A 1 81 ? 9.287 -2.297 -10.900 1.00 98.06 81 ASP A O 1
ATOM 643 N N . TYR A 1 82 ? 8.190 -4.163 -11.501 1.00 98.06 82 TYR A N 1
ATOM 644 C CA . TYR A 1 82 ? 8.696 -5.018 -10.413 1.00 98.06 82 TYR A CA 1
ATOM 645 C C . TYR A 1 82 ? 8.356 -4.524 -8.995 1.00 98.06 82 TYR A C 1
ATOM 647 O O . TYR A 1 82 ? 9.069 -4.814 -8.035 1.00 98.06 82 TYR A O 1
ATOM 655 N N . ASN A 1 83 ? 7.273 -3.769 -8.847 1.00 97.56 83 ASN A N 1
ATOM 656 C CA . ASN A 1 83 ? 6.764 -3.315 -7.561 1.00 97.56 83 ASN A CA 1
ATOM 657 C C . ASN A 1 83 ? 6.074 -4.453 -6.803 1.00 97.56 83 ASN A C 1
ATOM 659 O O . ASN A 1 83 ? 5.445 -5.337 -7.389 1.00 97.56 83 ASN A O 1
ATOM 663 N N . TYR A 1 84 ? 6.165 -4.392 -5.481 1.00 97.88 84 TYR A N 1
ATOM 664 C CA . TYR A 1 84 ? 5.564 -5.345 -4.567 1.00 97.88 84 TYR A CA 1
ATOM 665 C C . TYR A 1 84 ? 4.739 -4.614 -3.506 1.00 97.88 84 TYR A C 1
ATOM 667 O O . TYR A 1 84 ? 5.234 -3.718 -2.811 1.00 97.88 84 TYR A O 1
ATOM 675 N N . LEU A 1 85 ? 3.483 -5.027 -3.363 1.00 96.50 85 LEU A N 1
ATOM 676 C CA . LEU A 1 85 ? 2.573 -4.581 -2.316 1.00 96.50 85 LEU A CA 1
ATOM 677 C C . LEU A 1 85 ? 2.147 -5.782 -1.470 1.00 96.50 85 LEU A C 1
ATOM 679 O O . LEU A 1 85 ? 1.548 -6.712 -1.999 1.00 96.50 85 LEU A O 1
ATOM 683 N N . ASN A 1 86 ? 2.390 -5.724 -0.161 1.00 94.88 86 ASN A N 1
ATOM 684 C CA . ASN A 1 86 ? 1.788 -6.616 0.829 1.00 94.88 86 ASN A CA 1
ATOM 685 C C . ASN A 1 86 ? 0.790 -5.831 1.684 1.00 94.88 86 ASN A C 1
ATOM 687 O O . ASN A 1 86 ? 1.174 -4.925 2.424 1.00 94.88 86 ASN A O 1
ATOM 691 N N . PHE A 1 87 ? -0.489 -6.170 1.596 1.00 91.31 87 PHE A N 1
ATOM 692 C CA . PHE A 1 87 ? -1.552 -5.543 2.370 1.00 91.31 87 PHE A CA 1
ATOM 693 C C . PHE A 1 87 ? -2.176 -6.551 3.343 1.00 91.31 87 PHE A C 1
ATOM 695 O O . PHE A 1 87 ? -2.655 -7.612 2.939 1.00 91.31 87 PHE A O 1
ATOM 702 N N . ASN A 1 88 ? -2.236 -6.195 4.628 1.00 88.62 88 ASN A N 1
ATOM 703 C CA . ASN A 1 88 ? -2.772 -7.041 5.688 1.00 88.62 88 ASN A CA 1
ATOM 704 C C . ASN A 1 88 ? -3.846 -6.332 6.538 1.00 88.62 88 ASN A C 1
ATOM 706 O O . ASN A 1 88 ? -3.594 -5.319 7.196 1.00 88.62 88 ASN A O 1
ATOM 710 N N . ASN A 1 89 ? -5.043 -6.922 6.574 1.00 83.00 89 ASN A N 1
ATOM 711 C CA . ASN A 1 89 ? -6.181 -6.517 7.403 1.00 83.00 89 ASN A CA 1
ATOM 712 C C . ASN A 1 89 ? -6.808 -7.701 8.173 1.00 83.00 89 ASN A C 1
ATOM 714 O O . ASN A 1 89 ? -7.958 -7.643 8.599 1.00 83.00 89 ASN A O 1
ATOM 718 N N . ALA A 1 90 ? -6.078 -8.799 8.383 1.00 72.81 90 ALA A N 1
ATOM 719 C CA . ALA A 1 90 ? -6.627 -9.984 9.056 1.00 72.81 90 ALA A CA 1
ATOM 720 C C . ALA A 1 90 ? -6.966 -9.759 10.547 1.00 72.81 90 ALA A C 1
ATOM 722 O O . ALA A 1 90 ? -7.687 -10.550 11.152 1.00 72.81 90 ALA A O 1
ATOM 723 N N . PHE A 1 91 ? -6.484 -8.673 11.156 1.00 67.56 91 PHE A N 1
ATOM 724 C CA . PHE A 1 91 ? -6.619 -8.419 12.595 1.00 67.56 91 PHE A CA 1
ATOM 725 C C . PHE A 1 91 ? -7.987 -7.872 13.032 1.00 67.56 91 PHE A C 1
ATOM 727 O O . PHE A 1 91 ? -8.198 -7.649 14.225 1.00 67.56 91 PHE A O 1
ATOM 734 N N . ASN A 1 92 ? -8.930 -7.634 12.112 1.00 63.38 92 ASN A N 1
ATOM 735 C CA . ASN A 1 92 ? -10.229 -7.064 12.458 1.00 63.38 92 ASN A CA 1
ATOM 736 C C . ASN A 1 92 ? -11.389 -7.736 11.707 1.00 63.38 92 ASN A C 1
ATOM 738 O O . ASN A 1 92 ? -11.334 -7.949 10.499 1.00 63.38 92 ASN A O 1
ATOM 742 N N . LYS A 1 93 ? -12.471 -8.045 12.438 1.00 63.16 93 LYS A N 1
ATOM 743 C CA . LYS A 1 93 ? -13.710 -8.632 11.891 1.00 63.16 93 LYS A CA 1
ATOM 744 C C . LYS A 1 93 ? -14.526 -7.655 11.036 1.00 63.16 93 LYS A C 1
ATOM 746 O O . LYS A 1 93 ? -15.515 -8.067 10.439 1.00 63.16 93 LYS A O 1
ATOM 751 N N . LYS A 1 94 ? -14.185 -6.365 11.046 1.00 64.31 94 LYS A N 1
ATOM 752 C CA . LYS A 1 94 ? -14.874 -5.322 10.279 1.00 64.31 94 LYS A CA 1
ATOM 753 C C . LYS A 1 94 ? -14.102 -4.977 9.002 1.00 64.31 94 LYS A C 1
ATOM 755 O O . LYS A 1 94 ? -12.878 -4.876 9.038 1.00 64.31 94 LYS A O 1
ATOM 760 N N . SER A 1 95 ? -14.856 -4.729 7.931 1.00 65.44 95 SER A N 1
ATOM 761 C CA . SER A 1 95 ? -14.366 -4.434 6.578 1.00 65.44 95 SER A CA 1
ATOM 762 C C . SER A 1 95 ? -13.423 -3.234 6.546 1.00 65.44 95 SER A C 1
ATOM 764 O O . SER A 1 95 ? -13.799 -2.149 6.990 1.00 65.44 95 SER A O 1
ATOM 766 N N . ALA A 1 96 ? -12.235 -3.414 5.970 1.00 72.25 96 ALA A N 1
ATOM 767 C CA . ALA A 1 96 ? -11.464 -2.323 5.380 1.00 72.25 96 ALA A CA 1
ATOM 768 C C . ALA A 1 96 ? -11.887 -2.128 3.917 1.00 72.25 96 ALA A C 1
ATOM 770 O O . ALA A 1 96 ? -12.278 -3.089 3.255 1.00 72.25 96 ALA A O 1
ATOM 771 N N . ASN A 1 97 ? -11.780 -0.899 3.405 1.00 82.88 97 ASN A N 1
ATOM 772 C CA . ASN A 1 97 ? -12.168 -0.554 2.031 1.00 82.88 97 ASN A CA 1
ATOM 773 C C . ASN A 1 97 ? -10.949 -0.070 1.222 1.00 82.88 97 ASN A C 1
ATOM 775 O O . ASN A 1 97 ? -10.889 1.108 0.861 1.00 82.88 97 ASN A O 1
ATOM 779 N N . PRO A 1 98 ? -9.926 -0.914 0.990 1.00 87.62 98 PRO A N 1
ATOM 780 C CA . PRO A 1 98 ? -8.721 -0.451 0.322 1.00 87.62 98 PRO A CA 1
ATOM 781 C C . PRO A 1 98 ? -8.963 -0.200 -1.172 1.00 87.62 98 PRO A C 1
ATOM 783 O O . PRO A 1 98 ? -9.627 -0.980 -1.856 1.00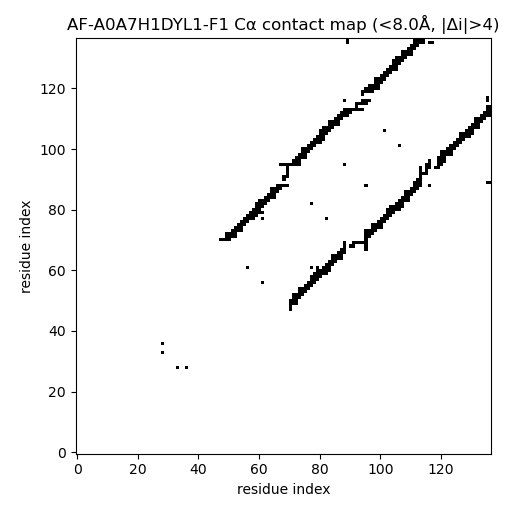 87.62 98 PRO A O 1
ATOM 786 N N . THR A 1 99 ? -8.361 0.871 -1.682 1.00 92.88 99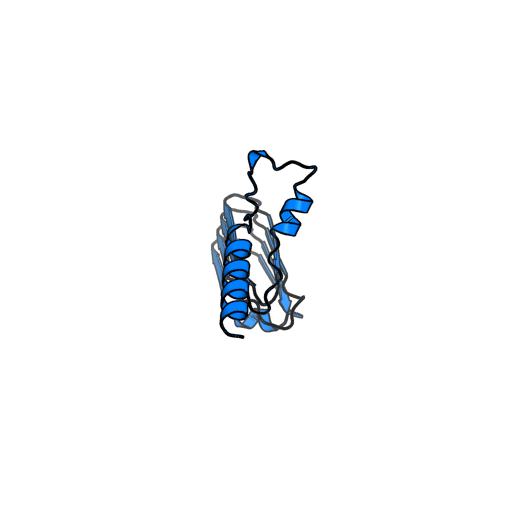 THR A N 1
ATOM 787 C CA . THR A 1 99 ? -8.223 1.143 -3.116 1.00 92.88 99 THR A CA 1
ATOM 788 C C . THR A 1 99 ? -6.771 0.924 -3.517 1.00 92.88 99 THR A C 1
ATOM 790 O O . THR A 1 99 ? -5.878 1.613 -3.032 1.00 92.88 99 THR A O 1
ATOM 793 N N . ILE A 1 100 ? -6.519 -0.045 -4.393 1.00 94.19 100 ILE A N 1
ATOM 794 C CA . ILE A 1 100 ? -5.177 -0.424 -4.836 1.00 94.19 100 ILE A CA 1
ATOM 795 C C . ILE A 1 100 ? -5.047 -0.096 -6.318 1.00 94.19 100 ILE A C 1
ATOM 797 O O . ILE A 1 100 ? -5.757 -0.659 -7.150 1.00 94.19 100 ILE A O 1
ATOM 801 N N . SER A 1 101 ? -4.136 0.814 -6.654 1.00 96.69 101 SER A N 1
ATOM 802 C CA . SER A 1 101 ? -3.803 1.163 -8.033 1.00 96.69 101 SER A CA 1
ATOM 803 C C . SER A 1 101 ? -2.350 0.814 -8.334 1.00 96.69 101 SER A C 1
ATOM 805 O O . SER A 1 101 ? -1.434 1.295 -7.670 1.00 96.69 101 SER A O 1
ATOM 807 N N . THR A 1 102 ? -2.117 0.010 -9.363 1.00 96.19 102 THR A N 1
ATOM 808 C CA . THR A 1 102 ? -0.763 -0.361 -9.777 1.00 96.19 102 THR A CA 1
ATOM 809 C C . THR A 1 102 ? -0.626 -0.248 -11.286 1.00 96.19 102 THR A C 1
ATOM 811 O O . THR A 1 102 ? -1.433 -0.803 -12.036 1.00 96.19 102 THR A O 1
ATOM 814 N N . GLN A 1 103 ? 0.406 0.464 -11.735 1.00 97.62 103 GLN A N 1
ATOM 815 C CA . GLN A 1 103 ? 0.725 0.623 -13.150 1.00 97.62 103 GLN A CA 1
ATOM 816 C C . GLN A 1 103 ? 2.177 0.237 -13.433 1.00 97.62 103 GLN A C 1
ATOM 818 O O . GLN A 1 103 ? 3.076 0.737 -12.770 1.00 97.62 103 GLN A O 1
ATOM 823 N N . GLY A 1 104 ? 2.392 -0.566 -14.472 1.00 96.81 104 GLY A N 1
ATOM 824 C CA . GLY A 1 104 ? 3.695 -1.077 -14.902 1.00 96.81 104 GLY A CA 1
ATOM 825 C C . GLY A 1 104 ? 3.674 -2.598 -14.999 1.00 96.81 104 GLY A C 1
ATOM 826 O O . GLY A 1 104 ? 2.633 -3.219 -14.787 1.00 96.81 104 GLY A O 1
ATOM 827 N N . ASN A 1 105 ? 4.809 -3.193 -15.328 1.00 97.50 105 ASN A N 1
ATOM 828 C CA . ASN A 1 105 ? 4.920 -4.616 -15.617 1.00 97.50 105 ASN A CA 1
ATOM 829 C C . ASN A 1 105 ? 5.514 -5.392 -14.441 1.00 97.50 105 ASN A C 1
ATOM 831 O O . ASN A 1 105 ? 6.268 -4.850 -13.633 1.00 97.50 105 ASN A O 1
ATOM 835 N N . ASN A 1 106 ? 5.220 -6.691 -14.373 1.00 97.81 106 ASN A N 1
ATOM 836 C CA . ASN A 1 106 ? 5.838 -7.609 -13.409 1.00 97.81 106 ASN A CA 1
ATOM 837 C C . ASN A 1 106 ? 5.612 -7.225 -11.935 1.00 97.81 106 ASN A C 1
ATOM 839 O O . ASN A 1 106 ? 6.419 -7.580 -11.076 1.00 97.81 106 ASN A O 1
ATOM 843 N N . ASN A 1 107 ? 4.527 -6.511 -11.628 1.00 97.38 107 ASN A N 1
ATOM 844 C CA . ASN A 1 107 ? 4.208 -6.158 -10.249 1.00 97.38 107 ASN A CA 1
ATOM 845 C C . ASN A 1 107 ? 3.420 -7.272 -9.554 1.00 97.38 107 ASN A C 1
ATOM 847 O O . ASN A 1 107 ? 2.678 -8.037 -10.182 1.00 97.38 107 ASN A O 1
ATOM 851 N N . ILE A 1 108 ? 3.548 -7.320 -8.232 1.00 97.81 108 ILE A N 1
ATOM 852 C CA . ILE A 1 108 ? 2.887 -8.297 -7.374 1.00 97.81 108 ILE A CA 1
ATOM 853 C C . ILE A 1 108 ? 2.089 -7.562 -6.300 1.00 97.81 108 ILE A C 1
ATOM 855 O O . ILE A 1 108 ? 2.605 -6.687 -5.606 1.00 97.81 108 ILE A O 1
ATOM 859 N N . ILE A 1 109 ? 0.829 -7.953 -6.151 1.00 96.69 109 ILE A N 1
ATOM 860 C CA . ILE A 1 109 ? -0.073 -7.489 -5.101 1.00 96.69 109 ILE A CA 1
ATOM 861 C C . ILE A 1 109 ? -0.467 -8.710 -4.264 1.00 96.69 109 ILE A C 1
ATOM 863 O O . ILE A 1 109 ? -1.130 -9.611 -4.772 1.00 96.69 109 ILE A O 1
ATOM 867 N N . ASP A 1 110 ? -0.069 -8.748 -2.996 1.00 95.31 110 ASP A N 1
ATOM 868 C CA . ASP A 1 110 ? -0.444 -9.776 -2.021 1.00 95.31 110 ASP A CA 1
ATOM 869 C C . ASP A 1 110 ? -1.352 -9.167 -0.949 1.00 95.31 110 ASP A C 1
ATOM 871 O O . ASP A 1 110 ? -1.018 -8.165 -0.316 1.00 95.31 110 ASP A O 1
ATOM 875 N N . ILE A 1 111 ? -2.529 -9.757 -0.768 1.00 91.75 111 ILE A N 1
ATOM 876 C CA . ILE A 1 111 ? -3.561 -9.292 0.149 1.00 91.75 111 ILE A CA 1
ATOM 877 C C . ILE A 1 111 ? -3.955 -10.415 1.087 1.00 91.75 111 ILE A C 1
ATOM 879 O O . ILE A 1 111 ? -4.344 -11.508 0.672 1.00 91.75 111 ILE A O 1
ATOM 883 N N . THR A 1 112 ? -3.928 -10.100 2.374 1.00 89.94 112 THR A N 1
ATOM 884 C CA . THR A 1 112 ? -4.421 -10.955 3.448 1.00 89.94 112 THR A CA 1
ATOM 885 C C . THR A 1 112 ? -5.441 -10.183 4.275 1.00 89.94 112 THR A C 1
ATOM 887 O O . THR A 1 112 ? -5.109 -9.168 4.881 1.00 89.94 112 THR A O 1
ATOM 890 N N . GLY A 1 113 ? -6.690 -10.632 4.330 1.00 84.06 113 GLY A N 1
ATOM 891 C CA . GLY A 1 113 ? -7.739 -9.935 5.077 1.00 84.06 113 GLY A CA 1
ATOM 892 C C . GLY A 1 113 ? -8.737 -10.864 5.747 1.00 84.06 113 GLY A C 1
ATOM 893 O O . GLY A 1 113 ? -8.680 -12.082 5.591 1.00 84.06 113 GLY A O 1
ATOM 894 N N . SER A 1 114 ? -9.652 -10.276 6.516 1.00 77.88 114 SER A N 1
ATOM 895 C CA . SER A 1 114 ? -10.854 -10.981 6.964 1.00 77.88 114 SER A CA 1
ATOM 896 C C . SER A 1 114 ? -11.849 -11.116 5.810 1.00 77.88 114 SER A C 1
ATOM 898 O O . SER A 1 114 ? -11.823 -10.302 4.890 1.00 77.88 114 SER A O 1
ATOM 900 N N . ASN A 1 115 ? -12.772 -12.079 5.864 1.00 67.81 115 ASN A N 1
ATOM 901 C CA . ASN A 1 115 ? -13.791 -12.286 4.813 1.00 67.81 115 ASN A CA 1
ATOM 902 C C . ASN A 1 115 ? -14.540 -11.014 4.355 1.00 67.81 115 ASN A C 1
ATOM 904 O O . ASN A 1 115 ? -14.981 -10.934 3.213 1.00 67.81 115 ASN A O 1
ATOM 908 N N . SER A 1 116 ? -14.655 -10.005 5.220 1.00 69.56 116 SER A N 1
ATOM 909 C CA . SER A 1 116 ? -15.313 -8.734 4.894 1.00 69.56 116 SER A CA 1
ATOM 910 C C . SER A 1 116 ? -14.542 -7.845 3.906 1.00 69.56 116 SER A C 1
ATOM 912 O O . SER A 1 116 ? -15.148 -7.007 3.248 1.00 69.56 116 SER A O 1
ATOM 914 N N . ILE A 1 117 ? -13.228 -8.036 3.732 1.00 75.19 117 ILE A N 1
ATOM 915 C CA . ILE A 1 117 ? -12.413 -7.169 2.866 1.00 75.19 117 ILE A CA 1
ATOM 916 C C . ILE A 1 117 ? -12.817 -7.236 1.389 1.00 75.19 117 ILE A C 1
ATOM 918 O O . ILE A 1 117 ? -12.736 -6.242 0.667 1.00 75.19 117 ILE A O 1
ATOM 922 N N . SER A 1 118 ? -13.273 -8.401 0.924 1.00 70.12 118 SER A N 1
ATOM 923 C CA . SER A 1 118 ? -13.670 -8.590 -0.472 1.00 70.12 118 SER A CA 1
ATOM 924 C C . SER A 1 118 ? -14.956 -7.852 -0.844 1.00 70.12 118 SER A C 1
ATOM 926 O O . SER A 1 118 ? -15.255 -7.752 -2.027 1.00 70.12 118 SER A O 1
ATOM 928 N N . GLU A 1 119 ? -15.714 -7.324 0.123 1.00 79.06 119 GLU A N 1
ATOM 929 C CA . GLU A 1 119 ? -16.980 -6.635 -0.158 1.00 79.06 119 GLU A CA 1
ATOM 930 C C . GLU A 1 119 ? -16.783 -5.293 -0.874 1.00 79.06 119 GLU A C 1
ATOM 932 O O . GLU A 1 119 ? -17.646 -4.877 -1.648 1.00 79.06 119 GLU A O 1
ATOM 937 N N . LYS A 1 120 ? -15.683 -4.586 -0.585 1.00 82.06 120 LYS A N 1
ATOM 938 C CA . LYS A 1 120 ? -15.500 -3.176 -0.978 1.00 82.06 120 LYS A CA 1
ATOM 939 C C . LYS A 1 120 ? -14.105 -2.828 -1.489 1.00 82.06 120 LYS A C 1
ATOM 941 O O . LYS A 1 120 ? -13.822 -1.652 -1.722 1.00 82.06 120 LYS A O 1
ATOM 946 N N . ILE A 1 121 ? -13.236 -3.820 -1.661 1.00 87.56 121 ILE A N 1
ATOM 947 C CA . ILE A 1 121 ? -11.919 -3.611 -2.259 1.00 87.56 121 ILE A CA 1
ATOM 948 C C . ILE A 1 121 ? -12.041 -3.145 -3.714 1.00 87.56 121 ILE A C 1
ATOM 950 O O . ILE A 1 121 ? -12.880 -3.633 -4.471 1.00 87.56 121 ILE A O 1
ATOM 954 N N . GLN A 1 122 ? -11.180 -2.211 -4.110 1.00 92.00 122 GLN A N 1
ATOM 955 C CA . GLN A 1 122 ? -11.090 -1.725 -5.484 1.00 92.00 122 GLN A CA 1
ATOM 956 C C . GLN A 1 122 ? -9.676 -1.922 -6.023 1.00 92.00 122 GLN A C 1
ATOM 958 O O . GLN A 1 122 ? -8.699 -1.584 -5.356 1.00 92.00 122 GLN A O 1
ATOM 963 N N . PHE A 1 123 ? -9.581 -2.441 -7.247 1.00 92.75 123 PHE A N 1
ATOM 964 C CA . PHE A 1 123 ? -8.321 -2.676 -7.943 1.00 92.75 123 PHE A CA 1
ATOM 965 C C . PHE A 1 123 ? -8.299 -1.953 -9.281 1.00 92.75 123 PHE A C 1
ATOM 967 O O . PHE A 1 123 ? -9.141 -2.209 -10.141 1.00 92.75 123 PHE A O 1
ATOM 974 N N . HIS A 1 124 ? -7.289 -1.118 -9.491 1.00 95.25 124 HIS A N 1
ATOM 975 C CA . HIS A 1 124 ? -6.982 -0.514 -10.783 1.00 95.25 124 HIS A CA 1
ATOM 976 C C . HIS A 1 124 ? -5.589 -0.964 -11.215 1.00 95.25 124 HIS A C 1
ATOM 978 O O . HIS A 1 124 ? -4.578 -0.462 -10.734 1.00 95.25 124 HIS A O 1
ATOM 984 N N . VAL A 1 125 ? -5.532 -1.944 -12.110 1.00 94.19 125 VAL A N 1
ATOM 985 C CA . VAL A 1 125 ? -4.284 -2.618 -12.478 1.00 94.19 125 VAL A CA 1
ATOM 986 C C . VAL A 1 125 ? -4.042 -2.439 -13.970 1.00 94.19 125 VAL A C 1
ATOM 988 O O . VAL A 1 125 ? -4.906 -2.769 -14.781 1.00 94.19 125 VAL A O 1
ATOM 991 N N . LYS A 1 126 ? -2.880 -1.891 -14.339 1.00 96.69 126 LYS A N 1
ATOM 992 C CA . LYS A 1 126 ? -2.509 -1.636 -15.736 1.00 96.69 126 LYS A CA 1
ATOM 993 C C . LYS A 1 126 ? -1.065 -2.043 -16.020 1.00 96.69 126 LYS A C 1
ATOM 995 O O . LYS A 1 126 ? -0.143 -1.414 -15.516 1.00 96.69 126 LYS A O 1
ATOM 1000 N N . GLY A 1 127 ? -0.884 -3.000 -16.921 1.00 94.12 127 GLY A N 1
ATOM 1001 C CA . GLY A 1 127 ? 0.420 -3.469 -17.390 1.00 94.12 127 GLY A CA 1
ATOM 1002 C C . GLY A 1 127 ? 0.422 -4.979 -17.593 1.00 94.12 127 GLY A C 1
ATOM 1003 O O . GLY A 1 127 ? -0.607 -5.632 -17.404 1.00 94.12 127 GLY A O 1
ATOM 1004 N N . ASP A 1 128 ? 1.572 -5.520 -17.973 1.00 94.25 128 ASP A N 1
ATOM 1005 C CA . ASP A 1 128 ? 1.742 -6.927 -18.323 1.00 94.25 128 ASP A CA 1
ATOM 1006 C C . ASP A 1 128 ? 2.367 -7.732 -17.171 1.00 94.25 128 ASP A C 1
ATOM 1008 O O . ASP A 1 128 ? 3.106 -7.207 -16.337 1.00 94.25 128 ASP A O 1
ATOM 1012 N N . ASN A 1 129 ? 2.111 -9.045 -17.139 1.00 94.12 129 ASN A N 1
ATOM 1013 C CA . ASN A 1 129 ? 2.696 -9.985 -16.167 1.00 94.12 129 ASN A CA 1
ATOM 1014 C C . ASN A 1 129 ? 2.439 -9.623 -14.691 1.00 94.12 129 ASN A C 1
ATOM 1016 O O . ASN A 1 129 ? 3.312 -9.771 -13.837 1.00 94.12 129 ASN A O 1
ATOM 1020 N N . MET A 1 130 ? 1.234 -9.147 -14.392 1.00 93.75 130 MET A N 1
ATOM 1021 C CA . MET A 1 130 ? 0.814 -8.773 -13.042 1.00 93.75 130 MET A CA 1
ATOM 1022 C C . MET A 1 130 ? 0.350 -10.002 -12.256 1.00 93.75 130 MET A C 1
ATOM 1024 O O . MET A 1 130 ? -0.386 -10.834 -12.785 1.00 93.75 130 MET A O 1
ATOM 1028 N N . THR A 1 131 ? 0.735 -10.100 -10.983 1.00 96.44 131 THR A N 1
ATOM 1029 C CA . THR A 1 131 ? 0.255 -11.156 -10.079 1.00 96.44 131 THR A CA 1
ATOM 1030 C C . THR A 1 131 ? -0.545 -10.544 -8.941 1.00 96.44 131 THR A C 1
ATOM 1032 O O . THR A 1 131 ? -0.075 -9.627 -8.274 1.00 96.44 131 THR A O 1
ATOM 1035 N N . ILE A 1 132 ? -1.746 -11.069 -8.700 1.00 94.75 132 ILE A N 1
ATOM 1036 C CA . ILE A 1 132 ? -2.585 -10.687 -7.562 1.00 94.75 132 ILE A CA 1
ATOM 1037 C C . ILE A 1 132 ? -2.886 -11.949 -6.765 1.00 94.75 132 ILE A C 1
ATOM 1039 O O . ILE A 1 132 ? -3.486 -12.889 -7.286 1.00 94.75 132 ILE A O 1
ATOM 1043 N N . PHE A 1 133 ? -2.465 -11.966 -5.506 1.00 94.81 133 PHE A N 1
ATOM 1044 C CA . PHE A 1 133 ? -2.770 -13.020 -4.555 1.00 94.81 133 PHE A CA 1
ATOM 1045 C C . PHE A 1 133 ? -3.659 -12.455 -3.454 1.00 94.81 133 PHE A C 1
ATOM 1047 O O . PHE A 1 133 ? -3.332 -11.442 -2.848 1.00 94.81 133 PHE A O 1
ATOM 1054 N N . MET A 1 134 ? -4.803 -13.092 -3.210 1.00 91.12 134 MET A N 1
ATOM 1055 C CA . MET A 1 134 ? -5.758 -12.643 -2.201 1.00 91.12 134 MET A CA 1
ATOM 1056 C C . MET A 1 134 ? -6.196 -13.819 -1.336 1.00 91.12 134 MET A C 1
ATOM 1058 O O . MET A 1 134 ? -6.681 -14.832 -1.843 1.00 91.12 134 MET A O 1
ATOM 1062 N N . ARG A 1 135 ? -6.021 -13.672 -0.023 1.00 89.56 135 ARG A N 1
ATOM 1063 C CA . ARG A 1 135 ? -6.398 -14.648 0.998 1.00 89.56 135 ARG A CA 1
ATOM 1064 C C . ARG A 1 135 ? -7.344 -14.008 1.998 1.00 89.56 135 ARG A C 1
ATOM 1066 O O . ARG A 1 135 ? -7.010 -12.994 2.611 1.00 89.56 135 ARG A O 1
ATOM 1073 N N . ASN A 1 136 ? -8.484 -14.658 2.192 1.00 83.38 136 ASN A N 1
ATOM 1074 C CA . ASN A 1 136 ? -9.478 -14.268 3.178 1.00 83.38 136 ASN A CA 1
ATOM 1075 C C . ASN A 1 136 ? -9.563 -15.339 4.266 1.00 83.38 136 ASN A C 1
ATOM 1077 O O . ASN A 1 136 ? -9.619 -16.531 3.951 1.00 83.38 136 ASN A O 1
ATOM 1081 N N . TYR A 1 137 ? -9.560 -14.897 5.522 1.00 75.75 137 TYR A N 1
ATOM 1082 C CA . TYR A 1 137 ? -9.699 -15.733 6.714 1.00 75.75 137 TYR A CA 1
ATOM 1083 C C . TYR A 1 137 ? -10.978 -15.383 7.491 1.00 75.75 137 TYR A C 1
ATOM 1085 O O . TYR A 1 137 ? -11.415 -14.203 7.472 1.00 75.75 137 TYR A O 1
#

Sequence (137 aa):
MKTITRISTIFLLVVAFFASAQQIYFENVNSNNALAIITQLQPTPQEGTHSESINYQYGNHNFSEIYTNSKTDLSTIQIGDYNYLNFNNAFNKKSANPTISTQGNNNIIDITGSNSISEKIQFHVKGDNMTIFMRNY